Protein AF-A0A3M1GFM6-F1 (afdb_monomer)

Sequence (91 aa):
GVDGTRGLHFNQSNLAIEAAVAGKGVALAKRTLAQADLDSGRLVRPFAGGQAVSFAYYMVAPEPQWRQAKVQNFIAWLRAEAGADAGNGVI

Structure (mmCIF, N/CA/C/O backbone):
data_AF-A0A3M1GFM6-F1
#
_entry.id   AF-A0A3M1GFM6-F1
#
loop_
_atom_site.group_PDB
_atom_site.id
_atom_site.type_symbol
_atom_site.label_atom_id
_atom_site.label_alt_id
_atom_site.label_comp_id
_atom_site.label_asym_id
_atom_site.label_entity_id
_atom_site.label_seq_id
_atom_site.pdbx_PDB_ins_code
_atom_site.Cartn_x
_atom_site.Cartn_y
_atom_site.Cartn_z
_atom_site.occupancy
_atom_site.B_iso_or_equiv
_atom_site.auth_seq_id
_atom_site.auth_comp_id
_atom_site.auth_asym_id
_atom_site.auth_atom_id
_atom_site.pdbx_PDB_model_num
ATOM 1 N N . GLY A 1 1 ? 27.239 2.855 -8.104 1.00 58.62 1 GLY A N 1
ATOM 2 C CA . GLY A 1 1 ? 25.952 2.702 -7.399 1.00 58.62 1 GLY A CA 1
ATOM 3 C C . GLY A 1 1 ? 24.951 3.663 -7.998 1.00 58.62 1 GLY A C 1
ATOM 4 O O . GLY A 1 1 ? 25.375 4.687 -8.517 1.00 58.62 1 GLY A O 1
ATOM 5 N N . VAL A 1 2 ? 23.663 3.327 -7.976 1.00 67.12 2 VAL A N 1
ATOM 6 C CA . VAL A 1 2 ? 22.590 4.264 -8.345 1.00 67.12 2 VAL A CA 1
ATOM 7 C C . VAL A 1 2 ? 22.328 5.215 -7.175 1.00 67.12 2 VAL A C 1
ATOM 9 O O . VAL A 1 2 ? 22.303 4.776 -6.028 1.00 67.12 2 VAL A O 1
ATOM 12 N N . ASP A 1 3 ? 22.180 6.508 -7.455 1.00 74.06 3 ASP A N 1
ATOM 13 C CA . ASP A 1 3 ? 21.815 7.509 -6.450 1.00 74.06 3 ASP A CA 1
ATOM 14 C C . ASP A 1 3 ? 20.304 7.452 -6.202 1.00 74.06 3 ASP A C 1
ATOM 16 O O . ASP A 1 3 ? 19.511 7.883 -7.039 1.00 74.06 3 ASP A O 1
ATOM 20 N N . GLY A 1 4 ? 19.913 6.896 -5.053 1.00 69.81 4 GLY A N 1
ATOM 21 C CA . GLY A 1 4 ? 18.511 6.742 -4.658 1.00 69.81 4 GLY A CA 1
ATOM 22 C C . GLY A 1 4 ? 17.801 8.051 -4.305 1.00 69.81 4 GLY A C 1
ATOM 23 O O . GLY A 1 4 ? 16.605 8.022 -4.045 1.00 69.81 4 GLY A O 1
ATOM 24 N N . THR A 1 5 ? 18.517 9.181 -4.289 1.00 76.06 5 THR A N 1
ATOM 25 C CA . THR A 1 5 ? 17.962 10.514 -4.006 1.00 76.06 5 THR A CA 1
ATOM 26 C C . THR A 1 5 ? 17.698 11.339 -5.268 1.00 76.06 5 THR A C 1
ATOM 28 O O . THR A 1 5 ? 17.238 12.476 -5.185 1.00 76.06 5 THR A O 1
ATOM 31 N N . ARG A 1 6 ? 17.961 10.790 -6.462 1.00 75.38 6 ARG A N 1
ATOM 32 C CA . ARG A 1 6 ? 17.610 11.425 -7.740 1.00 75.38 6 ARG A CA 1
ATOM 33 C C . ARG A 1 6 ? 16.278 10.902 -8.264 1.00 75.38 6 ARG A C 1
ATOM 35 O O . ARG A 1 6 ? 16.087 9.700 -8.398 1.00 75.38 6 ARG A O 1
ATOM 42 N N . GLY A 1 7 ? 15.413 11.821 -8.690 1.00 77.56 7 GLY A N 1
ATOM 43 C CA . GLY A 1 7 ? 14.155 11.507 -9.370 1.00 77.56 7 GLY A CA 1
ATOM 44 C C . GLY A 1 7 ? 12.928 12.074 -8.663 1.00 77.56 7 GLY A C 1
ATOM 45 O O . GLY A 1 7 ? 13.032 12.961 -7.816 1.00 77.56 7 GLY A O 1
ATOM 46 N N . LEU A 1 8 ? 11.753 11.583 -9.062 1.00 80.12 8 LEU A N 1
ATOM 47 C CA . LEU A 1 8 ? 10.479 11.953 -8.450 1.00 80.12 8 LEU A CA 1
ATOM 48 C C . LEU A 1 8 ? 10.354 11.287 -7.078 1.00 80.12 8 LEU A C 1
ATOM 50 O O . LEU A 1 8 ? 10.487 10.070 -6.966 1.00 80.12 8 LEU A O 1
ATOM 54 N N . HIS A 1 9 ? 10.045 12.082 -6.055 1.00 82.50 9 HIS A N 1
ATOM 55 C CA . HIS A 1 9 ? 9.755 11.582 -4.717 1.00 82.50 9 HIS A CA 1
ATOM 56 C C . HIS A 1 9 ? 8.282 11.763 -4.402 1.00 82.50 9 HIS A C 1
ATOM 58 O O . HIS A 1 9 ? 7.724 12.850 -4.552 1.00 82.50 9 HIS A O 1
ATOM 64 N N . PHE A 1 10 ? 7.674 10.693 -3.909 1.00 84.31 10 PHE A N 1
ATOM 65 C CA . PHE A 1 10 ? 6.288 10.686 -3.484 1.00 84.31 10 PHE A CA 1
ATOM 66 C C . PHE A 1 10 ? 6.220 10.229 -2.035 1.00 84.31 10 PHE A C 1
ATOM 68 O O . PHE A 1 10 ? 6.840 9.238 -1.659 1.00 84.31 10 PHE A O 1
ATOM 75 N N . ASN A 1 11 ? 5.429 10.931 -1.228 1.00 84.12 11 ASN A N 1
ATOM 76 C CA . ASN A 1 11 ? 5.169 10.541 0.158 1.00 84.12 11 ASN A CA 1
ATOM 77 C C . ASN A 1 11 ? 4.012 9.527 0.279 1.00 84.12 11 ASN A C 1
ATOM 79 O O . ASN A 1 11 ? 3.596 9.180 1.380 1.00 84.12 11 ASN A O 1
ATOM 83 N N . GLN A 1 12 ? 3.431 9.099 -0.844 1.00 84.25 12 GLN A N 1
ATOM 84 C CA . GLN A 1 12 ? 2.312 8.161 -0.900 1.00 84.25 12 GLN A CA 1
ATOM 85 C C . GLN A 1 12 ? 2.614 7.080 -1.939 1.00 84.25 12 GLN A C 1
ATOM 87 O O . GLN A 1 12 ? 3.046 7.381 -3.052 1.00 84.25 12 GLN A O 1
ATOM 92 N N . SER A 1 13 ? 2.394 5.813 -1.580 1.00 84.62 13 SER A N 1
ATOM 93 C CA . SER A 1 13 ? 2.747 4.679 -2.444 1.00 84.62 13 SER A CA 1
ATOM 94 C C . SER A 1 13 ? 1.904 4.605 -3.718 1.00 84.62 13 SER A C 1
ATOM 96 O O . SER A 1 13 ? 2.413 4.163 -4.742 1.00 84.62 13 SER A O 1
ATOM 98 N N . ASN A 1 14 ? 0.648 5.059 -3.684 1.00 87.69 14 ASN A N 1
ATOM 99 C CA . ASN A 1 14 ? -0.221 5.091 -4.865 1.00 87.69 14 ASN A CA 1
ATOM 100 C C . ASN A 1 14 ? 0.347 5.998 -5.968 1.00 87.69 14 ASN A C 1
ATOM 102 O O . ASN A 1 14 ? 0.405 5.585 -7.118 1.00 87.69 14 ASN A O 1
ATOM 106 N N . LEU A 1 15 ? 0.862 7.179 -5.615 1.00 90.69 15 LEU A N 1
ATOM 107 C CA . LEU A 1 15 ? 1.455 8.107 -6.581 1.00 90.69 15 LEU A CA 1
ATOM 108 C C . LEU A 1 15 ? 2.714 7.528 -7.237 1.00 90.69 15 LEU A C 1
ATOM 110 O O . LEU A 1 15 ? 2.949 7.734 -8.425 1.00 90.69 15 LEU A O 1
ATOM 114 N N . ALA A 1 16 ? 3.511 6.764 -6.484 1.00 91.44 16 ALA A N 1
ATOM 115 C CA . ALA A 1 16 ? 4.668 6.069 -7.040 1.00 91.44 16 ALA A CA 1
ATOM 116 C C . ALA A 1 16 ? 4.258 4.968 -8.038 1.00 91.44 16 ALA A C 1
ATOM 118 O O . ALA A 1 16 ? 4.904 4.811 -9.074 1.00 91.44 16 ALA A O 1
ATOM 119 N N . ILE A 1 17 ? 3.174 4.234 -7.751 1.00 91.88 17 ILE A N 1
ATOM 120 C CA . ILE A 1 17 ? 2.604 3.226 -8.660 1.00 91.88 17 ILE A CA 1
ATOM 121 C C . ILE A 1 17 ? 2.073 3.900 -9.929 1.00 91.88 17 ILE A C 1
ATOM 123 O O . ILE A 1 17 ? 2.439 3.492 -11.027 1.00 91.88 17 ILE A O 1
ATOM 127 N N . GLU A 1 18 ? 1.291 4.971 -9.800 1.00 92.75 18 GLU A N 1
ATOM 128 C CA . GLU A 1 18 ? 0.764 5.729 -10.942 1.00 92.75 18 GLU A CA 1
ATOM 129 C C . GLU A 1 18 ? 1.882 6.299 -11.823 1.00 92.75 18 GLU A C 1
ATOM 131 O O . GLU A 1 18 ? 1.812 6.224 -13.050 1.00 92.75 18 GLU A O 1
ATOM 136 N N . ALA A 1 19 ? 2.959 6.811 -11.220 1.00 92.25 19 ALA A N 1
ATOM 137 C CA . ALA A 1 19 ? 4.126 7.277 -11.960 1.00 92.25 19 ALA A CA 1
ATOM 138 C C . ALA A 1 19 ? 4.806 6.138 -12.744 1.00 92.25 19 ALA A C 1
ATOM 140 O O . ALA A 1 19 ? 5.215 6.346 -13.889 1.00 92.25 19 ALA A O 1
ATOM 141 N N . ALA A 1 20 ? 4.8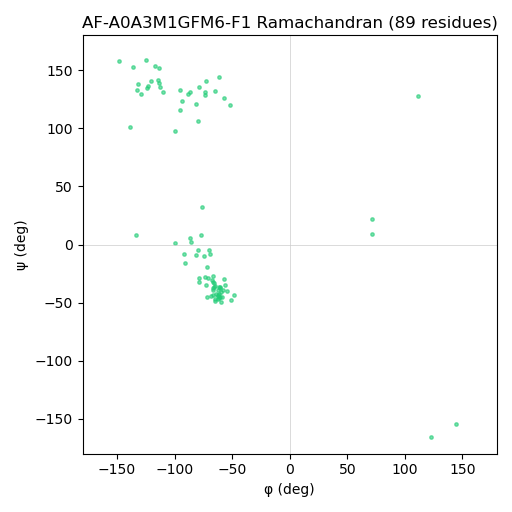98 4.936 -12.166 1.00 93.69 20 ALA A N 1
ATOM 142 C CA . ALA A 1 20 ? 5.421 3.758 -12.856 1.00 93.69 20 ALA A CA 1
ATOM 143 C C . ALA A 1 20 ? 4.502 3.314 -14.009 1.00 93.69 20 ALA A C 1
ATOM 145 O O . ALA A 1 20 ? 4.994 3.077 -15.111 1.00 93.69 20 ALA A O 1
ATOM 146 N N . VAL A 1 21 ? 3.179 3.298 -13.797 1.00 94.12 21 VAL A N 1
ATOM 147 C CA . VAL A 1 21 ? 2.174 3.031 -14.847 1.00 94.12 21 VAL A CA 1
ATOM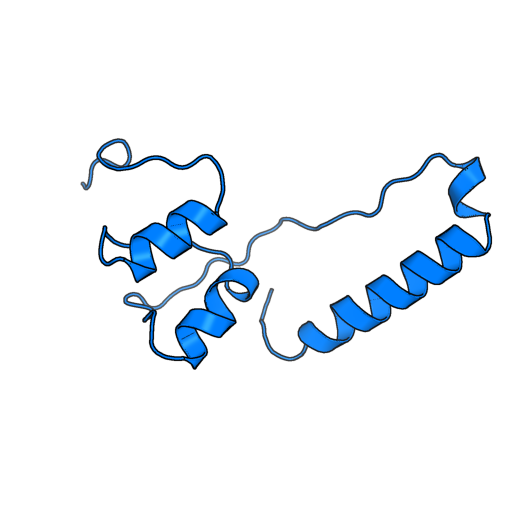 148 C C . VAL A 1 21 ? 2.301 4.044 -15.990 1.00 94.12 21 VAL A C 1
ATOM 150 O O . VAL A 1 21 ? 2.233 3.679 -17.160 1.00 94.12 21 VAL A O 1
ATOM 153 N N . ALA A 1 22 ? 2.561 5.315 -15.674 1.00 94.44 22 ALA A N 1
ATOM 154 C CA . ALA A 1 22 ? 2.791 6.380 -16.650 1.00 94.44 22 ALA A CA 1
ATOM 155 C C . ALA A 1 22 ? 4.194 6.354 -17.300 1.00 94.44 22 ALA A C 1
ATOM 157 O O . ALA A 1 22 ? 4.579 7.310 -17.985 1.00 94.44 22 ALA A O 1
ATOM 158 N N . GLY A 1 23 ? 4.987 5.303 -17.066 1.00 91.75 23 GLY A N 1
ATOM 159 C CA . GLY A 1 23 ? 6.309 5.119 -17.665 1.00 91.75 23 GLY A CA 1
ATOM 160 C C . GLY A 1 23 ? 7.383 6.066 -17.126 1.00 91.75 23 GLY A C 1
ATOM 161 O O . GLY A 1 23 ? 8.377 6.318 -17.805 1.00 91.75 23 GLY A O 1
ATOM 162 N N . LYS A 1 24 ? 7.205 6.632 -15.925 1.00 91.88 24 LYS A N 1
ATOM 163 C CA . LYS A 1 24 ? 8.163 7.572 -15.310 1.00 91.88 24 LYS A CA 1
ATOM 164 C C . LYS A 1 24 ? 9.281 6.890 -14.519 1.00 91.88 24 LYS A C 1
ATOM 166 O O . LYS A 1 24 ? 10.085 7.584 -13.902 1.00 91.88 24 LYS A O 1
ATOM 171 N N . GLY A 1 25 ? 9.357 5.561 -14.548 1.00 90.25 25 GLY A N 1
ATOM 172 C CA . GLY A 1 25 ? 10.437 4.791 -13.935 1.00 90.25 25 GLY A CA 1
ATOM 173 C C . GLY A 1 25 ? 9.963 3.464 -13.349 1.00 90.25 25 GLY A C 1
ATOM 174 O O . GLY A 1 25 ? 8.957 2.905 -13.779 1.00 90.25 25 GLY A O 1
ATOM 175 N N . VAL A 1 26 ? 10.704 2.974 -12.354 1.00 90.75 26 VAL A N 1
ATOM 176 C CA . VAL A 1 26 ? 10.393 1.759 -11.588 1.00 90.75 26 VAL A CA 1
ATOM 177 C C . VAL A 1 26 ? 10.078 2.153 -10.146 1.00 90.75 26 VAL A C 1
ATOM 179 O O . VAL A 1 26 ? 10.776 2.990 -9.577 1.00 90.75 26 VAL A O 1
ATOM 182 N N . ALA A 1 27 ? 9.058 1.534 -9.549 1.00 90.69 27 ALA A N 1
ATOM 183 C CA . ALA A 1 27 ? 8.660 1.769 -8.163 1.00 90.69 27 ALA A CA 1
ATOM 184 C C . ALA A 1 27 ? 8.720 0.480 -7.331 1.00 90.69 27 ALA A C 1
ATOM 186 O O . ALA A 1 27 ? 8.324 -0.593 -7.789 1.00 90.69 27 ALA A O 1
ATOM 187 N N . LEU A 1 28 ? 9.175 0.596 -6.080 1.00 88.69 28 LEU A N 1
ATOM 188 C CA . LEU A 1 28 ? 8.963 -0.429 -5.058 1.00 88.69 28 LEU A CA 1
ATOM 189 C C . LEU A 1 28 ? 7.560 -0.243 -4.471 1.00 88.69 28 LEU A C 1
ATOM 191 O O . LEU A 1 28 ? 7.248 0.814 -3.925 1.00 88.69 28 LEU A O 1
ATOM 195 N N . ALA A 1 29 ? 6.719 -1.268 -4.581 1.00 88.00 29 ALA A N 1
ATOM 196 C CA . ALA A 1 29 ? 5.321 -1.214 -4.171 1.00 88.00 29 ALA A CA 1
ATOM 197 C C . ALA A 1 29 ? 4.906 -2.475 -3.406 1.00 88.00 29 ALA A C 1
ATOM 199 O O . ALA A 1 29 ? 5.439 -3.565 -3.626 1.00 88.00 29 ALA A O 1
ATOM 200 N N . LYS A 1 30 ? 3.912 -2.331 -2.520 1.00 86.44 30 LYS A N 1
ATOM 201 C CA . LYS A 1 30 ? 3.241 -3.481 -1.901 1.00 86.44 30 LYS A CA 1
ATOM 202 C C . LYS A 1 30 ? 2.501 -4.254 -2.985 1.00 86.44 30 LYS A C 1
ATOM 204 O O . LYS A 1 30 ? 1.752 -3.651 -3.752 1.00 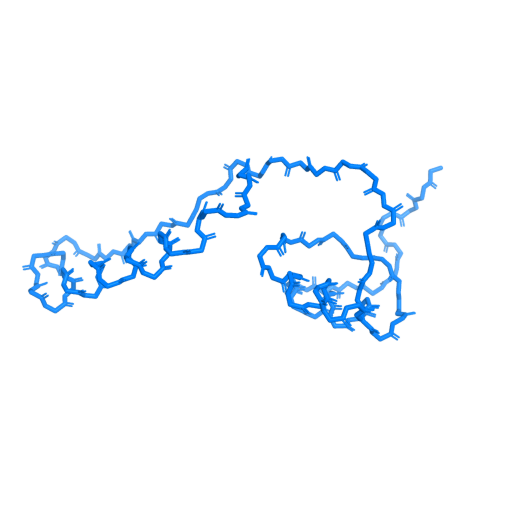86.44 30 LYS A O 1
ATOM 209 N N . ARG A 1 31 ? 2.669 -5.581 -3.008 1.00 84.69 31 ARG A N 1
ATOM 210 C CA . ARG A 1 31 ? 2.030 -6.457 -4.002 1.00 84.69 31 ARG A CA 1
ATOM 211 C C . ARG A 1 31 ? 0.529 -6.204 -4.093 1.00 84.69 31 ARG A C 1
ATOM 213 O O . ARG A 1 31 ? 0.040 -6.000 -5.190 1.00 84.69 31 ARG A O 1
ATOM 220 N N . THR A 1 32 ? -0.164 -6.145 -2.958 1.00 84.19 32 THR A N 1
ATOM 221 C CA . THR A 1 32 ? -1.617 -5.923 -2.900 1.00 84.19 32 THR A CA 1
ATOM 222 C C . THR A 1 32 ? -2.064 -4.640 -3.599 1.00 84.19 32 THR A C 1
ATOM 224 O O . THR A 1 32 ? -3.109 -4.633 -4.233 1.00 84.19 32 THR A O 1
ATOM 227 N N . LEU A 1 33 ? -1.261 -3.573 -3.545 1.00 87.50 33 LEU A N 1
ATOM 228 C CA . LEU A 1 33 ? -1.583 -2.305 -4.206 1.00 87.50 33 LEU A CA 1
ATOM 229 C C . LEU A 1 33 ? -1.299 -2.330 -5.711 1.00 87.50 33 LEU A C 1
ATOM 231 O O . LEU A 1 33 ? -1.995 -1.666 -6.465 1.00 87.50 33 LEU A O 1
ATOM 235 N N . ALA A 1 34 ? -0.284 -3.079 -6.145 1.00 90.19 34 ALA A N 1
ATOM 236 C CA . ALA A 1 34 ? 0.095 -3.181 -7.554 1.00 90.19 34 ALA A CA 1
ATOM 237 C C . ALA A 1 34 ? -0.594 -4.347 -8.287 1.00 90.19 34 ALA A C 1
ATOM 239 O O . ALA A 1 34 ? -0.451 -4.463 -9.500 1.00 90.19 34 ALA A O 1
ATOM 240 N N . GLN A 1 35 ? -1.307 -5.229 -7.576 1.00 90.31 35 GLN A N 1
ATOM 241 C CA . GLN A 1 35 ? -1.796 -6.496 -8.125 1.00 90.31 35 GLN A CA 1
ATOM 242 C C . GLN A 1 35 ? -2.741 -6.279 -9.311 1.00 90.31 35 GLN A C 1
ATOM 244 O O . GLN A 1 35 ? -2.523 -6.870 -10.359 1.00 90.31 35 GLN A O 1
ATOM 249 N N . ALA A 1 36 ? -3.694 -5.348 -9.206 1.00 90.50 36 ALA A N 1
ATOM 250 C CA . ALA A 1 36 ? -4.607 -5.028 -10.306 1.00 90.50 36 ALA A CA 1
ATOM 251 C C . ALA A 1 36 ? -3.880 -4.516 -11.569 1.00 90.50 36 ALA A C 1
ATOM 253 O O . ALA A 1 36 ? -4.257 -4.834 -12.699 1.00 90.50 36 ALA A O 1
ATOM 254 N N . ASP A 1 37 ? -2.813 -3.735 -11.397 1.00 92.56 37 ASP A N 1
ATOM 255 C CA . ASP A 1 37 ? -1.991 -3.233 -12.503 1.00 92.56 37 ASP A CA 1
ATOM 256 C C . ASP A 1 37 ? -1.115 -4.313 -13.137 1.00 92.56 37 ASP A C 1
ATOM 258 O O . ASP A 1 37 ? -0.895 -4.300 -14.348 1.00 92.56 37 ASP A O 1
ATOM 262 N N . LEU A 1 38 ? -0.629 -5.250 -12.323 1.00 92.12 38 LEU A N 1
ATOM 263 C CA . LEU A 1 38 ? 0.108 -6.421 -12.785 1.00 92.12 38 LEU A CA 1
ATOM 264 C C . LEU A 1 38 ? -0.814 -7.377 -13.553 1.00 92.12 38 LEU A C 1
ATOM 266 O O . LEU A 1 38 ? -0.452 -7.822 -14.638 1.00 92.12 38 LEU A O 1
ATOM 270 N N . ASP A 1 39 ? -2.014 -7.637 -13.033 1.00 93.62 39 ASP A N 1
ATOM 271 C CA . ASP A 1 39 ? -3.000 -8.535 -13.647 1.00 93.62 39 ASP A CA 1
ATOM 272 C C . ASP A 1 39 ? -3.522 -7.983 -14.980 1.00 93.62 39 ASP A C 1
ATOM 274 O O . ASP A 1 39 ? -3.728 -8.730 -15.933 1.00 93.62 39 ASP A O 1
ATOM 278 N N . SER A 1 40 ? -3.686 -6.660 -15.076 1.00 95.12 40 SER A N 1
ATOM 279 C CA . SER A 1 40 ? -4.068 -5.977 -16.321 1.00 95.12 40 SER A CA 1
ATOM 280 C C . SER A 1 40 ? -2.908 -5.770 -17.304 1.00 95.12 40 SER A C 1
ATOM 282 O O . SER A 1 40 ? -3.126 -5.265 -18.405 1.00 95.12 40 SER A O 1
ATOM 284 N N . GLY A 1 41 ? -1.675 -6.127 -16.929 1.00 93.62 41 GLY A N 1
ATOM 285 C CA . GLY A 1 41 ? -0.480 -5.952 -17.758 1.00 93.62 41 GLY A CA 1
ATOM 286 C C . GLY A 1 41 ? -0.017 -4.499 -17.924 1.00 93.62 41 GLY A C 1
ATOM 287 O O . GLY A 1 41 ? 0.883 -4.235 -18.720 1.00 93.62 41 GLY A O 1
ATOM 288 N N . ARG A 1 42 ? -0.601 -3.548 -17.180 1.00 95.44 42 ARG A N 1
ATOM 289 C CA . ARG A 1 42 ? -0.155 -2.141 -17.151 1.00 95.44 42 ARG A CA 1
ATOM 290 C C . ARG A 1 42 ? 1.182 -1.981 -16.438 1.00 95.44 42 ARG A C 1
ATOM 292 O O . ARG A 1 42 ? 1.945 -1.071 -16.754 1.00 95.44 42 ARG A O 1
ATOM 299 N N . LEU A 1 43 ? 1.461 -2.865 -15.485 1.00 94.75 43 LEU A N 1
ATOM 300 C CA . LEU A 1 43 ? 2.760 -3.008 -14.851 1.00 94.75 43 LEU A CA 1
ATOM 301 C C . LEU A 1 43 ? 3.339 -4.387 -15.125 1.00 94.75 43 LEU A C 1
ATOM 303 O O . LEU A 1 43 ? 2.633 -5.380 -15.279 1.00 94.75 43 LEU A O 1
ATOM 307 N N . VAL A 1 44 ? 4.664 -4.442 -15.095 1.00 93.62 44 VAL A N 1
ATOM 308 C CA . VAL A 1 44 ? 5.426 -5.686 -15.069 1.00 93.62 44 VAL A CA 1
ATOM 309 C C . VAL A 1 44 ? 6.357 -5.668 -13.867 1.00 93.62 44 VAL A C 1
ATOM 311 O O . VAL A 1 44 ? 6.699 -4.608 -13.342 1.00 93.62 44 VAL A O 1
ATOM 314 N N . ARG A 1 45 ? 6.799 -6.847 -13.429 1.00 91.62 45 ARG A N 1
ATOM 315 C CA . ARG A 1 45 ? 7.789 -6.984 -12.359 1.00 91.62 45 ARG A CA 1
ATOM 316 C C . ARG A 1 45 ? 9.170 -7.250 -12.973 1.00 91.62 45 ARG A C 1
ATOM 318 O O . ARG A 1 45 ? 9.458 -8.401 -13.292 1.00 91.62 45 ARG A O 1
ATOM 325 N N . PRO A 1 46 ? 10.029 -6.226 -13.135 1.00 89.62 46 PRO A N 1
ATOM 326 C CA . PRO A 1 46 ? 11.293 -6.372 -13.861 1.00 89.62 46 PRO A CA 1
ATOM 327 C C . PRO A 1 46 ? 12.354 -7.193 -13.111 1.00 89.62 46 PRO A C 1
ATOM 329 O O . PRO A 1 46 ? 13.287 -7.686 -13.736 1.00 89.62 46 PRO A O 1
ATOM 332 N N . PHE A 1 47 ? 12.224 -7.356 -11.789 1.00 86.75 47 PHE A N 1
ATOM 333 C CA . PHE A 1 47 ? 13.197 -8.064 -10.955 1.00 86.75 47 PHE A CA 1
ATOM 334 C C . PHE A 1 47 ? 12.558 -9.223 -10.186 1.00 86.75 47 PHE A C 1
ATOM 336 O O . PHE A 1 47 ? 11.485 -9.088 -9.586 1.00 86.75 47 PHE A O 1
ATOM 343 N N . ALA A 1 48 ? 13.254 -10.360 -10.158 1.00 77.88 48 ALA A N 1
ATOM 344 C CA . ALA A 1 48 ? 12.934 -11.459 -9.257 1.00 77.88 48 ALA A CA 1
ATOM 345 C C . ALA A 1 48 ? 13.337 -11.089 -7.819 1.00 77.88 48 ALA A C 1
ATOM 347 O O . ALA A 1 48 ? 14.376 -10.474 -7.598 1.00 77.88 48 ALA A O 1
ATOM 348 N N . GLY A 1 49 ? 12.519 -11.471 -6.838 1.00 72.56 49 GLY A N 1
ATOM 349 C CA . GLY A 1 49 ? 12.746 -11.144 -5.425 1.00 72.56 49 GLY A CA 1
ATOM 350 C C . GLY A 1 49 ? 11.715 -10.160 -4.880 1.00 72.56 49 GLY A C 1
ATOM 351 O O . GLY A 1 49 ? 11.346 -9.174 -5.517 1.00 72.56 49 GLY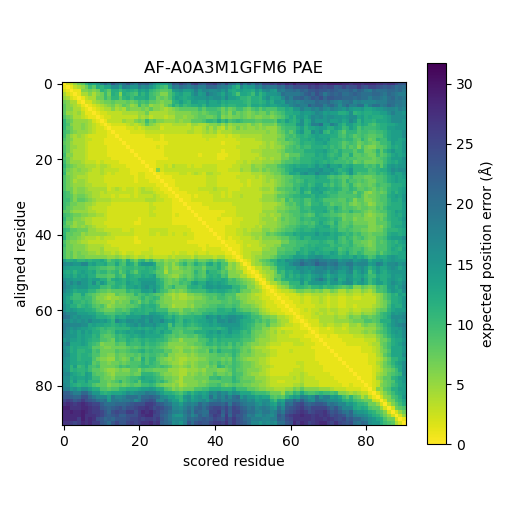 A O 1
ATOM 352 N N . GLY A 1 50 ? 11.109 -10.527 -3.761 1.00 72.94 50 GLY A N 1
ATOM 353 C CA . GLY A 1 50 ? 10.234 -9.676 -2.967 1.00 72.94 50 GLY A CA 1
ATOM 354 C C . GLY A 1 50 ? 10.703 -9.826 -1.534 1.00 72.94 50 GLY A C 1
ATOM 355 O O . GLY A 1 50 ? 11.076 -10.929 -1.136 1.00 72.94 50 GLY A O 1
ATOM 356 N N . GLN A 1 51 ? 10.758 -8.729 -0.794 1.00 75.62 51 GLN A N 1
ATOM 357 C CA . GLN A 1 51 ? 11.101 -8.792 0.6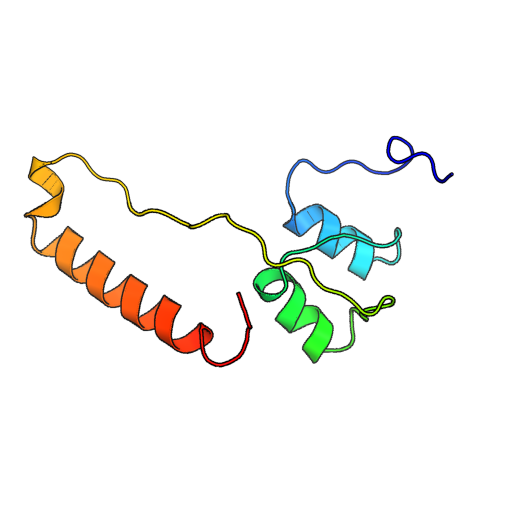16 1.00 75.62 51 GLN A CA 1
ATOM 358 C C . GLN A 1 51 ? 9.809 -8.868 1.416 1.00 75.62 51 GLN A C 1
ATOM 360 O O . GLN A 1 51 ? 8.955 -7.993 1.266 1.00 75.62 51 GLN A O 1
ATOM 365 N N . ALA A 1 52 ? 9.681 -9.910 2.238 1.00 71.50 52 ALA A N 1
ATOM 366 C CA . ALA A 1 52 ? 8.629 -9.973 3.239 1.00 71.50 52 ALA A CA 1
ATOM 367 C C . ALA A 1 52 ? 8.764 -8.747 4.141 1.00 71.50 52 ALA A C 1
ATOM 369 O O . ALA A 1 52 ? 9.847 -8.432 4.651 1.00 71.50 52 ALA A O 1
ATOM 370 N N . VAL A 1 53 ? 7.672 -8.010 4.274 1.00 70.88 53 VAL A N 1
ATOM 371 C CA . VAL A 1 53 ? 7.653 -6.767 5.032 1.00 70.88 53 VAL A CA 1
ATOM 372 C C . VAL A 1 53 ? 7.163 -7.119 6.430 1.00 70.88 53 VAL A C 1
ATOM 374 O O . VAL A 1 53 ? 6.015 -7.510 6.599 1.00 70.88 53 VAL A O 1
ATOM 377 N N . SER A 1 54 ? 8.002 -6.955 7.454 1.00 70.19 54 SER A N 1
ATOM 378 C CA . SER A 1 54 ? 7.663 -7.284 8.850 1.00 70.19 54 SER A CA 1
ATOM 379 C C . SER A 1 54 ? 6.735 -6.254 9.520 1.00 70.19 54 SER A C 1
ATOM 381 O O . SER A 1 54 ? 6.856 -5.992 10.716 1.00 70.19 54 SER A O 1
ATOM 383 N N . PHE A 1 55 ? 5.846 -5.618 8.756 1.00 70.06 55 PHE A N 1
ATOM 384 C CA . PHE A 1 55 ? 4.905 -4.614 9.247 1.00 70.06 55 PHE A CA 1
ATOM 385 C C . PHE A 1 55 ? 3.477 -5.146 9.162 1.00 70.06 55 PHE A C 1
ATOM 387 O O . PHE A 1 55 ? 3.066 -5.682 8.135 1.00 70.06 55 PHE A O 1
ATOM 394 N N . ALA A 1 56 ? 2.705 -4.935 10.226 1.00 76.38 56 ALA A N 1
ATOM 395 C CA . ALA A 1 56 ? 1.297 -5.302 10.294 1.00 76.38 56 ALA A CA 1
ATOM 396 C C . ALA A 1 56 ? 0.404 -4.059 10.383 1.00 76.38 56 ALA A C 1
ATOM 398 O O . ALA A 1 56 ? 0.803 -3.015 10.902 1.00 76.38 56 ALA A O 1
ATOM 399 N N . TYR A 1 57 ? -0.824 -4.187 9.882 1.00 78.81 57 TYR A N 1
ATOM 400 C CA . TYR A 1 57 ? -1.884 -3.216 10.128 1.00 78.81 57 TYR A CA 1
ATOM 401 C C . TYR A 1 57 ? -2.600 -3.572 11.432 1.00 78.81 57 TYR A C 1
ATOM 403 O O . TYR A 1 57 ? -2.990 -4.722 11.635 1.00 78.81 57 TYR A O 1
ATOM 411 N N . TYR A 1 58 ? -2.789 -2.583 12.306 1.00 83.75 58 TYR A N 1
ATOM 412 C CA . TYR A 1 58 ? -3.438 -2.759 13.604 1.00 83.75 58 TYR A CA 1
ATOM 413 C C . TYR A 1 58 ? -4.756 -1.992 13.658 1.00 83.75 58 TYR A C 1
ATOM 415 O O . TYR A 1 58 ? -4.8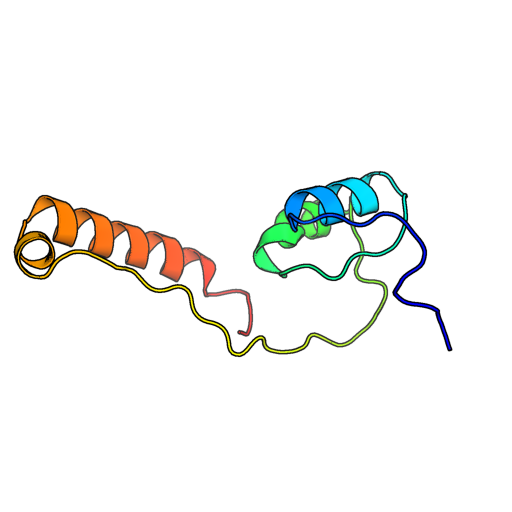58 -0.868 13.172 1.00 83.75 58 TYR A O 1
ATOM 423 N N . MET A 1 59 ? -5.759 -2.597 14.290 1.00 87.25 59 MET A N 1
ATOM 424 C CA . MET A 1 59 ? -7.006 -1.922 14.642 1.00 87.25 59 MET A CA 1
ATOM 425 C C . MET A 1 59 ? -6.832 -1.273 16.016 1.00 87.25 59 MET A C 1
ATOM 427 O O . MET A 1 59 ? -6.397 -1.939 16.955 1.00 87.25 59 MET A O 1
ATOM 431 N N . VAL A 1 60 ? -7.166 0.012 16.141 1.00 89.88 60 VAL A N 1
ATOM 432 C CA . VAL A 1 60 ? -6.989 0.783 17.380 1.00 89.88 60 VAL A CA 1
ATOM 433 C C . VAL A 1 60 ? -8.296 1.488 17.727 1.00 89.88 60 VAL A C 1
ATOM 435 O O . VAL A 1 60 ? -8.875 2.175 16.891 1.00 89.88 60 VAL A O 1
ATOM 438 N N . ALA A 1 61 ? -8.750 1.328 18.969 1.00 87.19 61 ALA A N 1
ATOM 439 C CA . ALA A 1 61 ? -9.887 2.051 19.530 1.00 87.19 61 ALA A CA 1
ATOM 440 C C . ALA A 1 61 ? -9.690 2.258 21.047 1.00 87.19 61 ALA A C 1
ATOM 442 O O . ALA A 1 61 ? -8.934 1.507 21.672 1.00 87.19 61 ALA A O 1
ATOM 443 N N . PRO A 1 62 ? -10.356 3.247 21.669 1.00 90.81 62 PRO A N 1
ATOM 444 C CA . PRO 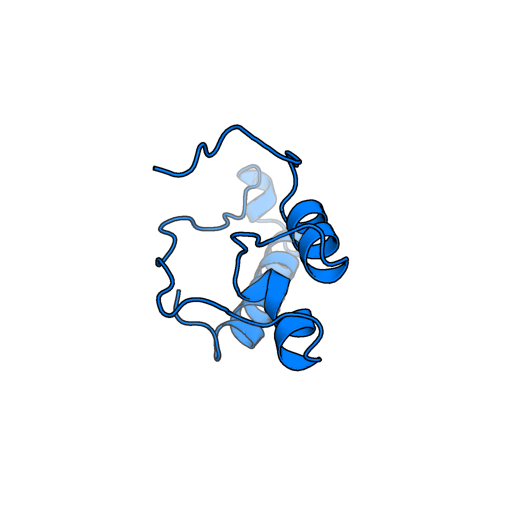A 1 62 ? -10.398 3.376 23.124 1.00 90.81 62 PRO A CA 1
ATOM 445 C C . PRO A 1 62 ? -11.050 2.157 23.790 1.00 90.81 62 PRO A C 1
ATOM 447 O O . PRO A 1 62 ? -12.028 1.616 23.273 1.00 90.81 62 PRO A O 1
ATOM 450 N N . GLU A 1 63 ? -10.560 1.759 24.967 1.00 87.50 63 GLU A N 1
ATOM 451 C CA . GLU A 1 63 ? -10.999 0.551 25.691 1.00 87.50 63 GLU A CA 1
ATOM 452 C C . GLU A 1 63 ? -12.532 0.398 25.826 1.00 87.50 63 GLU A C 1
ATOM 454 O O . GLU A 1 63 ? -13.053 -0.679 25.521 1.00 87.50 63 GLU A O 1
ATOM 459 N N . PRO A 1 64 ? -13.306 1.455 26.160 1.00 90.81 64 PRO A N 1
ATOM 460 C CA . PRO A 1 64 ? -14.763 1.343 26.261 1.00 90.81 64 PRO A CA 1
ATOM 461 C C . PRO A 1 64 ? -15.453 1.071 24.917 1.00 90.81 64 PRO A C 1
ATOM 463 O O . PRO A 1 64 ? -16.539 0.493 24.877 1.00 90.81 64 PRO A O 1
ATOM 466 N N . GLN A 1 65 ? -14.847 1.498 23.805 1.00 89.44 65 GLN A N 1
ATOM 467 C CA . GLN A 1 65 ? -15.436 1.388 22.471 1.00 89.44 65 GLN A CA 1
ATOM 468 C C . GLN A 1 65 ? -15.300 -0.021 21.900 1.00 89.44 65 GLN A C 1
ATOM 470 O O . GLN A 1 65 ? -16.193 -0.463 21.181 1.00 89.44 65 GLN A O 1
ATOM 475 N N . TRP A 1 66 ? -14.262 -0.769 22.288 1.00 89.94 66 TRP A N 1
ATOM 476 C CA . TRP A 1 66 ? -14.096 -2.165 21.876 1.00 89.94 66 TRP A CA 1
ATOM 477 C C . TRP A 1 66 ? -15.282 -3.046 22.263 1.00 89.94 66 TRP A C 1
ATOM 479 O O . TRP A 1 66 ? -15.578 -4.002 21.560 1.00 89.94 66 TRP A O 1
ATOM 489 N N . ARG A 1 67 ? -15.995 -2.733 23.350 1.00 90.31 67 ARG A N 1
ATOM 490 C CA . ARG A 1 67 ? -17.154 -3.522 23.803 1.00 90.31 67 ARG A CA 1
ATOM 491 C C . ARG A 1 67 ? -18.449 -3.198 23.056 1.00 90.31 67 ARG A C 1
ATOM 493 O O 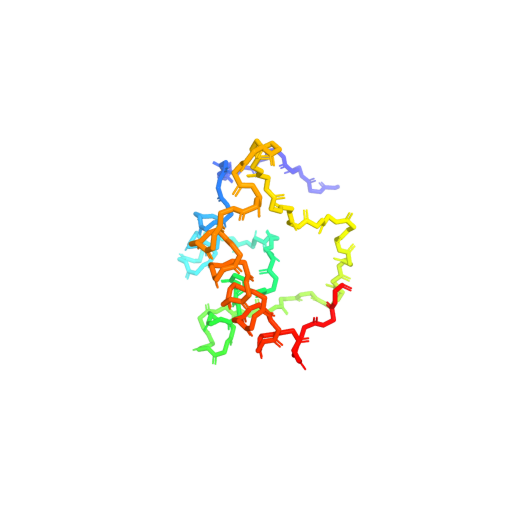. ARG A 1 67 ? -19.445 -3.890 23.237 1.00 90.31 67 ARG A O 1
ATOM 500 N N . GLN A 1 68 ? -18.469 -2.146 22.238 1.00 95.56 68 GLN A N 1
ATOM 501 C CA . GLN A 1 68 ? -19.674 -1.753 21.517 1.00 95.56 68 GLN A CA 1
ATOM 502 C C . GLN A 1 68 ? -19.953 -2.734 20.377 1.00 95.56 68 GLN A C 1
ATOM 504 O O . GLN A 1 68 ? -19.081 -2.993 19.548 1.00 95.56 68 GLN A O 1
ATOM 509 N N . ALA A 1 69 ? -21.197 -3.211 20.280 1.00 93.06 69 ALA A N 1
ATOM 510 C CA . ALA A 1 69 ? -21.605 -4.169 19.250 1.00 93.06 69 ALA A CA 1
ATOM 511 C C . ALA A 1 69 ? -21.278 -3.688 17.825 1.00 93.06 69 ALA A C 1
ATOM 513 O O . ALA A 1 69 ? -20.777 -4.456 17.014 1.00 93.06 69 ALA A O 1
ATOM 514 N N . LYS A 1 70 ? -21.464 -2.393 17.534 1.00 93.81 70 LYS A N 1
ATOM 515 C CA . LYS A 1 70 ? -21.106 -1.812 16.228 1.00 93.81 70 LYS A CA 1
ATOM 516 C C . LYS A 1 70 ? -19.612 -1.934 15.896 1.00 93.81 70 LYS A C 1
ATOM 518 O O . LYS A 1 70 ? -19.269 -2.176 14.745 1.00 93.81 70 LYS A O 1
ATOM 523 N N . VAL A 1 71 ? -18.737 -1.791 16.895 1.00 93.19 71 VAL A N 1
ATOM 524 C CA . VAL A 1 71 ? -17.281 -1.892 16.722 1.00 93.19 71 VAL A CA 1
ATOM 525 C C . VAL A 1 71 ? -16.897 -3.348 16.484 1.00 93.19 71 VAL A C 1
ATOM 527 O O . VAL A 1 71 ? -16.182 -3.640 15.532 1.00 93.19 71 VAL A O 1
ATOM 530 N N . GLN A 1 72 ? -17.448 -4.268 17.278 1.00 93.06 72 GLN A N 1
ATOM 531 C CA . GLN A 1 72 ? -17.249 -5.709 17.098 1.00 93.06 72 GLN A CA 1
ATOM 532 C C . GLN A 1 72 ? -17.721 -6.194 15.722 1.00 93.06 72 GLN A C 1
ATOM 534 O O . GLN A 1 72 ? -16.984 -6.898 15.036 1.00 93.06 72 GLN A O 1
ATOM 539 N N . ASN A 1 73 ? -18.899 -5.752 15.277 1.00 94.38 73 ASN A N 1
ATOM 540 C CA . ASN A 1 73 ? -19.435 -6.102 13.962 1.00 94.38 73 ASN A CA 1
ATOM 541 C C . ASN A 1 73 ? -18.535 -5.596 12.830 1.00 94.38 73 ASN A C 1
ATOM 543 O O . ASN A 1 73 ? -18.251 -6.339 11.896 1.00 94.38 73 ASN A O 1
ATOM 547 N N . PHE A 1 74 ? -18.048 -4.355 12.928 1.00 92.88 74 PHE A N 1
ATOM 548 C CA . PHE A 1 74 ? -17.135 -3.801 11.932 1.00 92.88 74 PHE A CA 1
ATOM 549 C C . PHE A 1 74 ? -15.799 -4.551 11.890 1.00 92.88 74 PHE A C 1
ATOM 551 O O . PHE A 1 74 ? -15.313 -4.864 10.810 1.00 92.88 74 PHE A O 1
ATOM 558 N N . ILE A 1 75 ? -15.226 -4.897 13.047 1.00 91.19 75 ILE A N 1
ATOM 559 C CA . ILE A 1 75 ? -13.991 -5.693 13.129 1.00 91.19 75 ILE A CA 1
ATOM 560 C C . ILE A 1 75 ? -14.190 -7.081 12.519 1.00 91.19 75 ILE A C 1
ATOM 562 O O . ILE A 1 75 ? -13.323 -7.555 11.787 1.00 91.19 75 ILE A O 1
ATOM 566 N N . ALA A 1 76 ? -15.309 -7.739 12.829 1.00 91.88 76 ALA A N 1
ATOM 567 C CA . ALA A 1 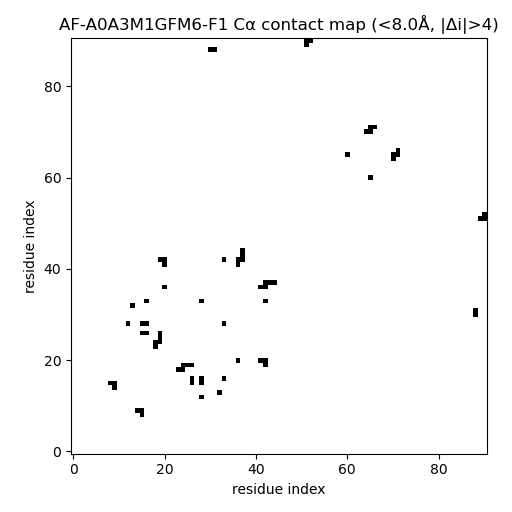76 ? -15.630 -9.055 12.293 1.00 91.88 76 ALA A CA 1
ATOM 568 C C . ALA A 1 76 ? -15.754 -9.014 10.765 1.00 91.88 76 ALA A C 1
ATOM 570 O O . ALA A 1 76 ? -15.135 -9.830 10.084 1.00 91.88 76 ALA A O 1
ATOM 571 N N . TRP A 1 77 ? -16.473 -8.020 10.237 1.00 93.38 77 TRP A N 1
ATOM 572 C CA . TRP A 1 77 ? -16.559 -7.780 8.800 1.00 93.38 77 TRP A CA 1
ATOM 573 C C . TRP A 1 77 ? -15.177 -7.508 8.187 1.00 93.38 77 TRP A C 1
ATOM 575 O O . TRP A 1 77 ? -14.784 -8.197 7.254 1.00 93.38 77 TRP A O 1
ATOM 585 N N . LEU A 1 78 ? -14.382 -6.599 8.763 1.00 90.81 78 LEU A N 1
ATOM 586 C CA . LEU A 1 78 ? -13.060 -6.248 8.232 1.00 90.81 78 LEU A CA 1
ATOM 587 C C . LEU A 1 78 ? -12.104 -7.451 8.205 1.00 90.81 78 LEU A C 1
ATOM 589 O O . LEU A 1 78 ? -11.306 -7.589 7.283 1.00 90.81 78 LEU A O 1
ATOM 593 N N . ARG A 1 79 ? -12.177 -8.337 9.208 1.00 88.56 79 ARG A N 1
ATOM 594 C CA . ARG A 1 79 ? -11.409 -9.591 9.222 1.00 88.56 79 ARG A CA 1
ATOM 595 C C . ARG A 1 79 ? -11.858 -10.554 8.127 1.00 88.56 79 ARG A C 1
ATOM 597 O O . ARG A 1 79 ? -11.002 -11.232 7.570 1.00 88.56 79 ARG A O 1
ATOM 604 N N . ALA A 1 80 ? -13.157 -10.620 7.837 1.00 89.12 80 ALA A N 1
ATOM 605 C CA . ALA A 1 80 ? -13.675 -11.439 6.746 1.00 89.12 80 ALA A CA 1
ATOM 606 C C . ALA A 1 80 ? -13.169 -10.931 5.386 1.00 89.12 80 ALA A C 1
ATOM 608 O O . ALA A 1 80 ? -12.625 -11.722 4.620 1.00 89.12 80 ALA A O 1
ATOM 609 N N . GLU A 1 81 ? -13.241 -9.620 5.137 1.00 88.12 81 GLU A N 1
ATOM 610 C CA . GLU A 1 81 ? -12.717 -9.005 3.907 1.00 88.12 81 GLU A CA 1
ATOM 611 C C . GLU A 1 81 ? -11.197 -9.198 3.780 1.00 88.12 81 GLU A C 1
ATOM 613 O O . GLU A 1 81 ? -10.701 -9.651 2.754 1.00 88.12 81 GLU A O 1
ATOM 618 N N . ALA A 1 82 ? -10.438 -8.938 4.851 1.00 82.19 82 ALA A N 1
ATOM 619 C CA . ALA A 1 82 ? -8.983 -9.095 4.832 1.00 82.19 82 ALA A CA 1
ATOM 620 C C . ALA A 1 82 ? -8.539 -10.561 4.672 1.00 82.19 82 ALA A C 1
ATOM 622 O O . ALA A 1 82 ? -7.486 -10.833 4.097 1.00 82.19 82 ALA A O 1
ATOM 623 N N . GLY A 1 83 ? -9.321 -11.509 5.199 1.00 72.50 83 GLY A N 1
ATOM 624 C CA . GLY A 1 83 ? -9.078 -12.942 5.049 1.00 72.50 83 GLY A CA 1
ATOM 625 C C . GLY A 1 83 ? -9.393 -13.467 3.647 1.00 72.50 83 GLY A C 1
ATOM 626 O O . GLY A 1 83 ? -8.751 -14.422 3.216 1.00 72.50 83 GLY A O 1
ATOM 627 N N . ALA A 1 84 ? -10.326 -12.836 2.927 1.00 59.78 84 ALA A N 1
ATOM 628 C CA . ALA A 1 84 ? -10.680 -13.213 1.560 1.00 59.78 84 ALA A CA 1
ATOM 629 C C . ALA A 1 84 ? -9.520 -12.985 0.570 1.00 59.78 84 ALA A C 1
ATOM 631 O O . ALA A 1 84 ? -9.316 -13.802 -0.326 1.00 59.78 84 ALA A O 1
ATOM 632 N N . ASP A 1 85 ? -8.699 -11.952 0.794 1.00 52.75 85 ASP A N 1
ATOM 633 C CA . ASP A 1 85 ? -7.542 -11.617 -0.054 1.00 52.75 85 ASP A CA 1
ATOM 634 C C . ASP A 1 85 ? -6.221 -12.281 0.388 1.00 52.75 85 ASP A C 1
ATOM 636 O O . ASP A 1 85 ? -5.259 -12.363 -0.383 1.00 52.75 85 ASP A O 1
ATOM 640 N N . ALA A 1 86 ? -6.149 -12.800 1.620 1.00 50.53 86 ALA A N 1
ATOM 641 C CA . ALA A 1 86 ? -4.940 -13.418 2.179 1.00 50.53 86 ALA A CA 1
ATOM 642 C C . ALA A 1 86 ? -4.562 -14.766 1.524 1.00 50.53 86 ALA A C 1
ATOM 644 O O . ALA A 1 86 ? -3.480 -15.296 1.778 1.00 50.53 86 ALA A O 1
ATOM 645 N N . GLY A 1 87 ? -5.423 -15.316 0.662 1.00 37.75 87 GLY A N 1
ATOM 646 C CA . GLY A 1 87 ? -5.204 -16.592 -0.024 1.00 37.75 87 GLY A CA 1
ATOM 647 C C . GLY A 1 87 ? -4.178 -16.571 -1.164 1.00 37.75 87 GLY A C 1
ATOM 648 O O . GLY A 1 87 ? -3.818 -17.644 -1.640 1.00 37.75 87 GLY A O 1
ATOM 649 N N . ASN A 1 88 ? -3.691 -15.402 -1.611 1.00 41.47 88 ASN A N 1
ATOM 650 C CA . ASN A 1 88 ? -2.893 -15.318 -2.849 1.00 41.47 88 ASN A CA 1
ATOM 651 C C . ASN A 1 88 ? -1.598 -14.486 -2.761 1.00 41.47 88 ASN A C 1
ATOM 653 O O . ASN A 1 88 ? -0.933 -14.248 -3.772 1.00 41.47 88 ASN A O 1
ATOM 657 N N . GLY A 1 89 ? -1.205 -14.043 -1.567 1.00 38.56 89 GLY A N 1
ATOM 658 C CA . GLY A 1 89 ? -0.014 -13.221 -1.370 1.00 38.56 89 GLY A CA 1
ATOM 659 C C . GLY A 1 89 ? 0.755 -13.655 -0.137 1.00 38.56 89 GLY A C 1
ATOM 660 O O . GLY A 1 89 ? 0.378 -13.301 0.972 1.00 38.56 89 GLY A O 1
ATOM 661 N N . VAL A 1 90 ? 1.841 -14.404 -0.342 1.00 33.62 90 VAL A N 1
ATOM 662 C CA . VAL A 1 90 ? 2.836 -14.679 0.704 1.00 33.62 90 VAL A CA 1
ATOM 663 C C . VAL A 1 90 ? 3.275 -13.343 1.317 1.00 33.62 90 VAL A C 1
ATOM 665 O O . VAL A 1 90 ? 3.740 -12.456 0.593 1.00 33.62 90 VAL A O 1
ATOM 668 N N . ILE A 1 91 ? 3.039 -13.225 2.625 1.00 43.12 91 ILE A N 1
ATOM 669 C CA . ILE A 1 91 ? 3.403 -12.116 3.524 1.00 43.12 91 ILE A CA 1
ATOM 670 C C . ILE A 1 91 ? 4.920 -11.936 3.610 1.00 43.12 91 ILE A C 1
ATOM 672 O O . ILE A 1 91 ? 5.626 -12.968 3.670 1.00 43.12 91 ILE A O 1
#

Solvent-accessible surface area (backbone atoms only — not comparable to full-atom values): 6167 Å² total; per-residue (Å²): 134,84,69,88,88,67,78,92,83,64,100,45,72,67,60,37,49,51,36,29,58,71,68,74,57,86,61,93,71,60,62,83,80,45,42,68,39,43,76,70,61,62,37,79,80,93,61,90,82,80,79,67,64,97,73,82,90,78,91,85,74,60,78,80,52,63,75,36,68,71,49,46,52,52,51,55,50,52,50,52,59,55,55,68,62,58,81,80,56,92,101

Secondary structure (DSSP, 8-state):
---TTSS---SSHHHHHHHHHTTS------HHHHHHHHHTTSS---SS--------------HHHHTSHHHHHHHHHHHHHHHHHTTS---

pLDDT: mean 82.61, std 14.31, range [33.62, 95.56]

Radius of gyration: 17.64 Å; Cα contacts (8 Å, |Δi|>4): 36; chains: 1; bounding box: 48×28×44 Å

Foldseek 3Di:
DDDPPDADDDPDQLVQLVCVLVVRDDDDHDCVSCVVCCVVVSDDDPDPDDDDDPDDDDDDDPPVCCPDPVNVVVVVVVCVVVVVPVPPDDD

Mean predicted aligned error: 8.94 Å